Protein AF-O73975-F1 (afdb_monomer_lite)

Secondary structure (DSSP, 8-state):
-EEEEETTEEEEEEE-TT-S-EEEEEEEGGGSS-----S-EEEE--HHHHHHHHTT--TTPEEEEEEEETTEEEEEEESSSEEEEEEEPBPPPPPP-

Radius of gyration: 13.81 Å; chains: 1; bounding box: 35×34×30 Å

InterPro domains:
  IPR022648 Proliferating cell nuclear antigen, PCNA, N-terminal [PF00705] (4-78)
  IPR046938 DNA clamp superfamily [SSF55979] (2-93)

Sequence (97 aa):
MILEVAEQGASLQIKEAKRVAFVKIYIPRGLFLKYNIEGKELVEIPWYDLERVLKRSKGSDILILKKENKSVLEVTFEGAAIRTFKLPLLSPQKAPE

pLDDT: mean 88.1, std 13.55, range [38.22, 97.88]

Structure (mmCIF, N/CA/C/O backbone):
data_AF-O73975-F1
#
_entry.id   AF-O73975-F1
#
loop_
_atom_site.group_PDB
_atom_site.id
_atom_site.type_symbol
_atom_site.label_atom_id
_atom_site.label_alt_id
_atom_site.label_comp_id
_atom_site.label_asym_id
_atom_site.label_entity_id
_atom_site.label_seq_id
_atom_site.pdbx_PDB_ins_code
_atom_site.Cartn_x
_atom_site.Cartn_y
_atom_site.Cartn_z
_atom_site.occupancy
_atom_site.B_iso_or_equiv
_atom_site.auth_seq_id
_atom_site.auth_comp_id
_atom_site.auth_asym_id
_atom_site.auth_atom_id
_atom_site.pdbx_PDB_model_num
ATOM 1 N N . MET A 1 1 ? -0.448 7.861 7.301 1.00 87.25 1 MET A N 1
ATOM 2 C CA . MET A 1 1 ? -1.372 7.692 6.159 1.00 87.25 1 MET A CA 1
ATOM 3 C C . MET A 1 1 ? -2.220 6.470 6.436 1.00 87.25 1 MET A C 1
ATOM 5 O O . MET A 1 1 ? -1.688 5.508 6.971 1.00 87.25 1 MET A O 1
ATOM 9 N N . ILE A 1 2 ? -3.508 6.512 6.113 1.00 91.38 2 ILE A N 1
ATOM 10 C CA . ILE A 1 2 ? -4.418 5.379 6.297 1.00 91.38 2 ILE A CA 1
ATOM 11 C C . ILE A 1 2 ? -4.680 4.771 4.920 1.00 91.38 2 ILE A C 1
ATOM 13 O O . ILE A 1 2 ? -5.090 5.479 4.002 1.00 91.38 2 ILE A O 1
ATOM 17 N N . LEU A 1 3 ? -4.420 3.478 4.777 1.00 92.38 3 LEU A N 1
ATOM 18 C CA . LEU A 1 3 ? -4.759 2.679 3.610 1.00 92.38 3 LEU A CA 1
ATOM 19 C C . LEU A 1 3 ? -5.906 1.742 3.996 1.00 92.38 3 LEU A C 1
ATOM 21 O O . LEU A 1 3 ? -5.730 0.835 4.801 1.00 92.38 3 LEU A O 1
ATOM 25 N N . GLU A 1 4 ? -7.083 1.977 3.437 1.00 94.19 4 GLU A N 1
ATOM 26 C CA . GLU A 1 4 ? -8.236 1.087 3.555 1.00 94.19 4 GLU A CA 1
ATOM 27 C C . GLU A 1 4 ? -8.231 0.121 2.372 1.00 94.19 4 GLU A C 1
ATOM 29 O O . GLU A 1 4 ? -8.184 0.563 1.225 1.00 94.19 4 GLU A O 1
ATOM 34 N N . VAL A 1 5 ? -8.278 -1.181 2.633 1.00 94.62 5 VAL A N 1
ATOM 35 C CA . VAL A 1 5 ? -8.356 -2.227 1.606 1.00 94.62 5 VAL A CA 1
ATOM 36 C C . VAL A 1 5 ? -9.632 -3.035 1.787 1.00 94.62 5 VAL A C 1
ATOM 38 O O . VAL A 1 5 ? -10.040 -3.334 2.908 1.00 94.62 5 VAL A O 1
ATOM 41 N N . ALA A 1 6 ? -10.284 -3.352 0.676 1.00 95.31 6 ALA A N 1
ATOM 42 C CA . ALA A 1 6 ? -11.501 -4.148 0.627 1.00 95.31 6 ALA A CA 1
ATOM 43 C C . ALA A 1 6 ? -11.592 -4.844 -0.735 1.00 95.31 6 ALA A C 1
ATOM 45 O O . ALA A 1 6 ? -10.877 -4.486 -1.668 1.00 95.31 6 ALA A O 1
ATOM 46 N N . GLU A 1 7 ? -12.497 -5.807 -0.891 1.00 95.00 7 GLU A N 1
ATOM 47 C CA . GLU A 1 7 ? -12.597 -6.627 -2.108 1.00 95.00 7 GLU A CA 1
ATOM 48 C C . GLU A 1 7 ? -12.741 -5.816 -3.406 1.00 95.00 7 GLU A C 1
ATOM 50 O O . GLU A 1 7 ? -12.238 -6.218 -4.455 1.00 95.00 7 GLU A O 1
ATOM 55 N N . GLN A 1 8 ? -13.405 -4.660 -3.351 1.00 94.44 8 GLN A N 1
ATOM 56 C CA . GLN A 1 8 ? -13.630 -3.778 -4.495 1.00 94.44 8 GLN A CA 1
ATOM 57 C C . GLN A 1 8 ? -12.419 -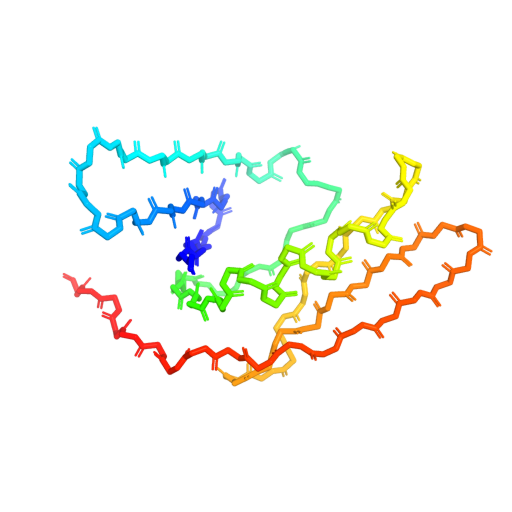2.907 -4.863 1.00 94.44 8 GLN A C 1
ATOM 59 O O . GLN A 1 8 ? -12.378 -2.356 -5.965 1.00 94.44 8 GLN A O 1
ATOM 64 N N . GLY A 1 9 ? -11.441 -2.736 -3.970 1.00 95.94 9 GLY A N 1
ATOM 65 C CA . GLY A 1 9 ? -10.279 -1.879 -4.196 1.00 95.94 9 GLY A CA 1
ATOM 66 C C . GLY A 1 9 ? -9.746 -1.219 -2.926 1.00 95.94 9 GLY A C 1
ATOM 67 O O . GLY A 1 9 ? -10.156 -1.531 -1.810 1.00 95.94 9 GLY A O 1
ATOM 68 N N . ALA A 1 10 ? -8.828 -0.272 -3.106 1.00 95.75 10 ALA A N 1
ATOM 69 C CA . ALA A 1 10 ? -8.133 0.399 -2.013 1.00 95.75 10 ALA A CA 1
ATOM 70 C C . ALA A 1 10 ? -8.450 1.899 -1.960 1.00 95.75 10 ALA A C 1
ATOM 72 O O . ALA A 1 10 ? -8.568 2.553 -2.994 1.00 95.75 10 ALA A O 1
ATOM 73 N N . SER A 1 11 ? -8.546 2.463 -0.756 1.00 94.56 11 SER A N 1
ATOM 74 C CA . SER A 1 11 ? -8.628 3.907 -0.529 1.00 94.56 11 SER A CA 1
ATOM 75 C C . SER A 1 11 ? -7.437 4.402 0.282 1.00 94.56 11 SER A C 1
ATOM 77 O O . SER A 1 11 ? -7.198 3.943 1.396 1.00 94.56 11 SER A O 1
ATOM 79 N N . LEU A 1 12 ? -6.730 5.396 -0.243 1.00 91.81 12 LEU A N 1
ATOM 80 C CA . LEU A 1 12 ? -5.656 6.100 0.444 1.00 91.81 12 LEU A CA 1
ATOM 81 C C . LEU A 1 12 ? -6.204 7.374 1.081 1.00 91.81 12 LEU A C 1
ATOM 83 O O . LEU A 1 12 ? -6.837 8.177 0.398 1.00 91.81 12 LEU A O 1
ATOM 87 N N . GLN A 1 13 ? -5.938 7.579 2.367 1.00 90.06 13 GLN A N 1
ATOM 88 C CA . GLN A 1 13 ? -6.327 8.780 3.097 1.00 90.06 13 GLN A CA 1
ATOM 89 C C . GLN A 1 13 ? -5.105 9.399 3.777 1.00 90.06 13 GLN A C 1
ATOM 91 O O . GLN A 1 13 ? -4.409 8.762 4.579 1.00 90.06 13 GLN A O 1
ATOM 96 N N . ILE A 1 14 ? -4.856 10.673 3.487 1.00 84.38 14 ILE A N 1
ATOM 97 C CA . ILE A 1 14 ? -3.802 11.456 4.132 1.00 84.38 14 ILE A CA 1
ATOM 98 C C . ILE A 1 14 ? -4.484 12.511 5.001 1.00 84.38 14 ILE A C 1
ATOM 100 O O . ILE A 1 14 ? -5.144 13.418 4.499 1.00 84.38 14 ILE A O 1
ATOM 104 N N . LYS A 1 15 ? -4.347 12.365 6.324 1.00 71.12 15 LYS A N 1
ATOM 105 C CA . LYS A 1 15 ? -4.803 13.359 7.300 1.00 71.12 15 LYS A CA 1
ATOM 106 C C . LYS A 1 15 ? -3.682 14.375 7.509 1.00 71.12 15 LYS A C 1
ATOM 108 O O . LYS A 1 15 ? -2.651 14.039 8.086 1.00 71.12 15 LYS A O 1
ATOM 113 N N . GLU A 1 16 ? -3.872 15.601 7.039 1.00 66.25 16 GLU A N 1
ATOM 114 C CA . GLU A 1 16 ? -2.968 16.708 7.343 1.00 66.25 16 GLU A CA 1
ATOM 115 C C . GLU A 1 16 ? -3.265 17.257 8.749 1.00 66.25 16 GLU A C 1
ATOM 117 O O . GLU A 1 16 ? -4.417 17.538 9.087 1.00 66.25 16 GLU A O 1
ATOM 122 N N . ALA A 1 17 ? -2.229 17.442 9.576 1.00 61.75 17 ALA A N 1
ATOM 123 C CA . ALA A 1 17 ? -2.374 17.887 10.967 1.00 61.75 17 ALA A CA 1
ATOM 124 C C . ALA A 1 17 ? -3.088 19.246 11.107 1.00 61.75 17 ALA A C 1
ATOM 126 O O . ALA A 1 17 ? -3.789 19.478 12.089 1.00 61.75 17 ALA A O 1
ATOM 127 N N . LYS A 1 18 ? -2.943 20.130 10.110 1.00 65.88 18 LYS A N 1
ATOM 128 C CA . LYS A 1 18 ? -3.538 21.475 10.105 1.00 65.88 18 LYS A CA 1
ATOM 129 C C . LYS A 1 18 ? -4.972 21.525 9.557 1.00 65.88 18 LYS A C 1
ATOM 131 O O . LYS A 1 18 ? -5.569 22.594 9.579 1.00 65.88 18 LYS A O 1
ATOM 136 N N . ARG A 1 19 ? -5.535 20.392 9.104 1.00 60.88 19 ARG A N 1
ATOM 137 C CA . ARG A 1 19 ? -6.911 20.261 8.573 1.00 60.88 19 ARG A CA 1
ATOM 138 C C . ARG A 1 19 ? -7.266 21.214 7.416 1.00 60.88 19 ARG A C 1
ATOM 140 O O . ARG A 1 19 ? -8.443 21.489 7.211 1.00 60.88 19 ARG A O 1
ATOM 147 N N . VAL A 1 20 ? -6.283 21.705 6.658 1.00 68.25 20 VAL A N 1
ATOM 148 C CA . VAL A 1 20 ? -6.538 22.622 5.530 1.00 68.25 20 VAL A CA 1
ATOM 149 C C . VAL A 1 20 ? -7.012 21.849 4.297 1.00 68.25 20 VAL A C 1
ATOM 151 O O . VAL A 1 20 ? -7.889 22.325 3.582 1.00 68.25 20 VAL A O 1
ATOM 154 N N . ALA A 1 21 ? -6.510 20.628 4.086 1.00 68.88 21 ALA A N 1
ATOM 155 C CA . ALA A 1 21 ? -6.983 19.743 3.028 1.00 68.88 21 ALA A CA 1
ATOM 156 C C . ALA A 1 21 ? -7.108 18.282 3.491 1.00 68.88 21 ALA A C 1
ATOM 158 O O . ALA A 1 21 ? -6.329 17.783 4.306 1.00 68.88 21 ALA A O 1
ATOM 159 N N . PHE A 1 22 ? -8.096 17.578 2.932 1.00 77.31 22 PHE A N 1
ATOM 160 C CA . PHE A 1 22 ? -8.258 16.132 3.062 1.00 77.31 22 PHE A CA 1
ATOM 161 C C . PHE A 1 22 ? -8.135 15.496 1.682 1.00 77.31 22 PHE A C 1
ATOM 163 O O . PHE A 1 22 ? -8.923 15.788 0.784 1.00 77.31 22 PHE A O 1
ATOM 170 N N . VAL A 1 23 ? -7.147 14.617 1.518 1.00 85.12 23 VAL A N 1
ATOM 171 C CA . VAL A 1 23 ? -6.947 13.875 0.272 1.00 85.12 23 VAL A CA 1
ATOM 172 C C . VAL A 1 23 ? -7.424 12.446 0.480 1.00 85.12 23 VAL A C 1
ATOM 174 O O . VAL A 1 23 ? -6.883 11.722 1.322 1.00 85.12 23 VAL A O 1
ATOM 177 N N . LYS A 1 24 ? -8.422 12.046 -0.314 1.00 89.38 24 LYS A N 1
ATOM 178 C CA . LYS A 1 24 ? -8.868 10.659 -0.447 1.00 89.38 24 LYS A CA 1
ATOM 179 C C . LYS A 1 24 ? -8.753 10.227 -1.900 1.00 89.38 24 LYS A C 1
ATOM 181 O O . LYS A 1 24 ? -9.396 10.806 -2.768 1.00 89.38 24 LYS A O 1
ATOM 186 N N . ILE A 1 25 ? -7.950 9.200 -2.145 1.00 92.06 25 ILE A N 1
ATOM 187 C CA . ILE A 1 25 ? -7.771 8.599 -3.469 1.00 92.06 25 ILE A CA 1
ATOM 188 C C . ILE A 1 25 ? -8.357 7.198 -3.411 1.00 92.06 25 ILE A C 1
ATOM 190 O O . ILE A 1 25 ? -7.998 6.429 -2.523 1.00 92.06 25 ILE A O 1
ATOM 194 N N . TYR A 1 26 ? -9.243 6.866 -4.344 1.00 95.38 26 TYR A N 1
ATOM 195 C CA . TYR A 1 26 ? -9.773 5.516 -4.496 1.00 95.38 26 TYR A CA 1
ATOM 196 C C . TYR A 1 26 ? -9.184 4.861 -5.742 1.00 95.38 26 TYR A C 1
ATOM 198 O O . TYR A 1 26 ? -9.154 5.465 -6.812 1.00 95.38 26 TYR A O 1
ATOM 206 N N . ILE A 1 27 ? -8.725 3.623 -5.589 1.00 95.81 27 ILE A N 1
ATOM 207 C CA . ILE A 1 27 ? -8.148 2.804 -6.649 1.00 95.81 27 ILE A CA 1
ATOM 208 C C . ILE A 1 27 ? -8.996 1.528 -6.747 1.00 95.81 27 ILE A C 1
ATOM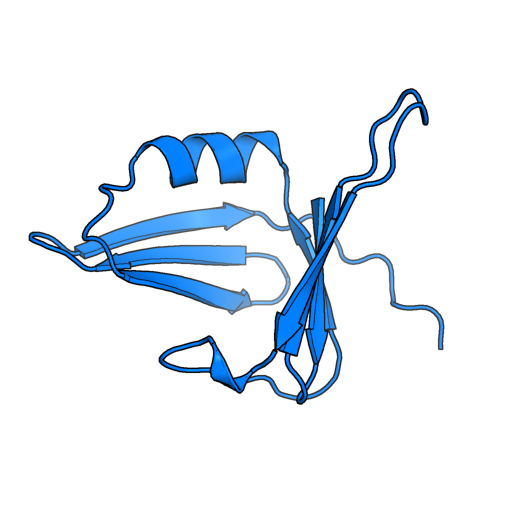 210 O O . ILE A 1 27 ? -8.925 0.679 -5.851 1.00 95.81 27 ILE A O 1
ATOM 214 N N . PRO A 1 28 ? -9.814 1.372 -7.803 1.00 97.06 28 PRO A N 1
ATOM 215 C CA . PRO A 1 28 ? -10.579 0.151 -8.035 1.00 97.06 28 PRO A CA 1
ATOM 216 C C . PRO A 1 28 ? -9.666 -1.068 -8.202 1.00 97.06 28 PRO A C 1
ATOM 218 O O . PRO A 1 28 ? -8.594 -0.960 -8.800 1.00 97.06 28 PRO A O 1
ATOM 221 N N . ARG A 1 29 ? -10.120 -2.254 -7.769 1.00 96.62 29 ARG A N 1
ATOM 222 C CA . ARG A 1 29 ? -9.355 -3.515 -7.892 1.00 96.62 29 ARG A CA 1
ATOM 223 C C . ARG A 1 29 ? -8.844 -3.792 -9.311 1.00 96.62 29 ARG A C 1
ATOM 225 O O . ARG A 1 29 ? -7.785 -4.382 -9.471 1.00 96.62 29 ARG A O 1
ATOM 232 N N . GLY A 1 30 ? -9.586 -3.355 -10.331 1.00 96.69 30 GLY A N 1
ATOM 233 C CA . GLY A 1 30 ? -9.259 -3.579 -11.741 1.00 96.69 30 GLY A CA 1
ATOM 234 C C . GLY A 1 30 ? -8.046 -2.796 -12.251 1.00 96.69 30 GLY A C 1
ATOM 235 O O . GLY A 1 30 ? -7.560 -3.104 -13.331 1.00 96.69 30 GLY A O 1
ATOM 236 N N . LEU A 1 31 ? -7.550 -1.807 -11.497 1.00 96.75 31 LEU A N 1
ATOM 237 C CA . LEU A 1 31 ? -6.334 -1.065 -11.851 1.00 96.75 31 LEU A CA 1
ATOM 238 C C . LEU A 1 31 ? -5.050 -1.722 -11.327 1.00 96.75 31 LEU A C 1
ATOM 240 O O . LEU A 1 31 ? -3.955 -1.295 -11.685 1.00 96.75 31 LEU A O 1
ATOM 244 N N . PHE A 1 32 ? -5.163 -2.746 -10.481 1.00 96.56 32 PHE A N 1
ATOM 245 C CA . PHE A 1 32 ? -4.013 -3.491 -9.983 1.00 96.56 32 PHE A CA 1
ATOM 246 C C . PHE A 1 32 ? -3.726 -4.686 -10.893 1.00 96.56 32 PHE A C 1
ATOM 248 O O . PHE A 1 32 ? -4.641 -5.406 -11.285 1.00 96.56 32 PHE A O 1
ATOM 255 N N . LEU A 1 33 ? -2.444 -4.963 -11.151 1.00 96.00 33 LEU A N 1
ATOM 256 C CA . LEU A 1 33 ? -2.024 -6.190 -11.844 1.00 96.00 33 LEU A CA 1
ATOM 257 C C . LEU A 1 33 ? -2.403 -7.450 -11.049 1.00 96.00 33 LEU A C 1
ATOM 259 O O . LEU A 1 33 ? -2.769 -8.475 -11.619 1.00 96.00 33 LEU A O 1
ATOM 263 N N . LYS A 1 34 ? -2.318 -7.366 -9.717 1.00 96.56 34 LYS A N 1
ATOM 264 C CA . LYS A 1 34 ? -2.724 -8.412 -8.779 1.00 96.56 34 LYS A CA 1
ATOM 265 C C . LYS A 1 34 ? -3.311 -7.768 -7.531 1.00 96.56 34 LYS A C 1
ATOM 267 O O . LYS A 1 34 ? -2.729 -6.834 -6.986 1.00 96.56 34 LYS A O 1
ATOM 272 N N . TYR A 1 35 ? -4.438 -8.295 -7.066 1.00 96.62 35 TYR A N 1
ATOM 273 C CA . TYR A 1 35 ? -5.123 -7.815 -5.872 1.00 96.62 35 TYR A CA 1
ATOM 274 C C . TYR A 1 35 ? -5.670 -9.011 -5.093 1.00 96.62 35 TYR A C 1
ATOM 276 O O . TYR A 1 35 ? -6.528 -9.728 -5.601 1.00 96.62 35 TYR A O 1
ATOM 284 N N . ASN A 1 36 ? -5.137 -9.258 -3.895 1.00 95.06 36 ASN A N 1
ATOM 285 C CA . ASN A 1 36 ? -5.564 -10.355 -3.027 1.00 95.06 36 ASN A CA 1
ATOM 286 C C . ASN A 1 36 ? -5.768 -9.826 -1.609 1.00 95.06 36 ASN A C 1
ATOM 288 O O . ASN A 1 36 ? -4.789 -9.493 -0.945 1.00 95.06 36 ASN A O 1
ATOM 292 N N . ILE A 1 37 ? -7.024 -9.721 -1.186 1.00 94.19 37 ILE A N 1
ATOM 293 C CA . ILE A 1 37 ? -7.431 -9.145 0.094 1.00 94.19 37 ILE A CA 1
ATOM 294 C C . ILE A 1 37 ? -8.497 -10.050 0.704 1.00 94.19 37 ILE A C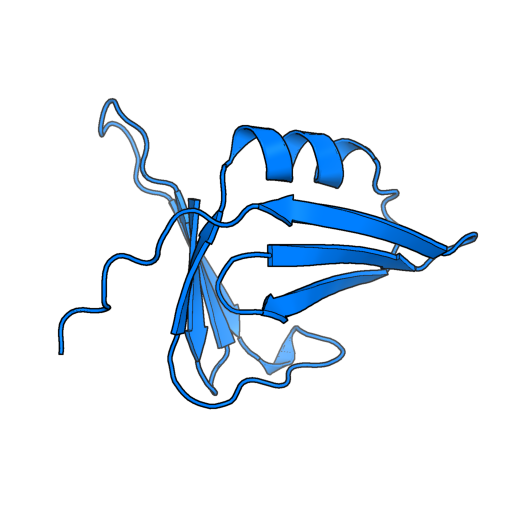 1
ATOM 296 O O . ILE A 1 37 ? -9.466 -10.399 0.034 1.00 94.19 37 ILE A O 1
ATOM 300 N N . GLU A 1 38 ? -8.309 -10.410 1.971 1.00 87.94 38 GLU A N 1
ATOM 301 C CA . GLU A 1 38 ? -9.236 -11.229 2.751 1.00 87.94 38 GLU A CA 1
ATOM 302 C C . GLU A 1 38 ? -9.993 -10.320 3.723 1.00 87.94 38 GLU A C 1
ATOM 304 O O . GLU A 1 38 ? -9.496 -9.965 4.792 1.00 87.94 38 GLU A O 1
ATOM 309 N N . GLY A 1 39 ? -11.195 -9.902 3.326 1.00 88.69 39 GLY A N 1
ATOM 310 C CA . GLY A 1 39 ? -12.022 -8.997 4.120 1.00 88.69 39 GLY A CA 1
ATOM 311 C C . GLY A 1 39 ? -11.534 -7.545 4.136 1.00 88.69 39 GLY A C 1
ATOM 312 O O . GLY A 1 39 ? -10.555 -7.160 3.501 1.00 88.69 39 GLY A O 1
ATOM 313 N N . LYS A 1 40 ? -12.278 -6.694 4.843 1.00 91.56 40 LYS A N 1
ATOM 314 C CA . LYS A 1 40 ? -11.972 -5.266 4.939 1.00 91.56 40 LYS A CA 1
ATOM 315 C C . LYS A 1 40 ? -10.922 -5.014 6.017 1.00 91.56 40 LYS A C 1
ATOM 317 O O . LYS A 1 40 ? -11.091 -5.442 7.155 1.00 91.56 40 LYS A O 1
ATOM 322 N N . GLU A 1 41 ? -9.892 -4.239 5.689 1.00 91.38 41 GLU A N 1
ATOM 323 C CA . GLU A 1 41 ? -8.847 -3.867 6.641 1.00 91.38 41 GLU A CA 1
ATOM 324 C C . GLU A 1 41 ? -8.441 -2.389 6.521 1.00 91.38 41 GLU A C 1
ATOM 326 O O . GLU A 1 41 ? -8.396 -1.814 5.433 1.00 91.38 41 GLU A O 1
ATOM 331 N N . LEU A 1 42 ? -8.125 -1.774 7.666 1.00 91.31 42 LEU A N 1
ATOM 332 C CA . LEU A 1 42 ? -7.461 -0.475 7.752 1.00 91.31 42 LEU A CA 1
ATOM 333 C C . LEU A 1 42 ? -6.002 -0.671 8.156 1.00 91.31 42 LEU A C 1
ATOM 335 O O . LEU A 1 42 ? -5.698 -1.280 9.181 1.00 91.31 42 LEU A O 1
ATOM 339 N N . VAL A 1 43 ? -5.101 -0.116 7.354 1.00 91.44 43 VAL A N 1
ATOM 340 C CA . VAL A 1 43 ? -3.658 -0.190 7.553 1.00 91.44 43 VAL A CA 1
ATOM 341 C C . VAL A 1 43 ? -3.111 1.218 7.733 1.00 91.44 43 VAL A C 1
ATOM 343 O O . VAL A 1 43 ? -3.155 2.046 6.823 1.00 91.44 43 VAL A O 1
ATOM 346 N N . GLU A 1 44 ? -2.574 1.501 8.914 1.00 91.69 44 GLU A N 1
ATOM 347 C CA . GLU A 1 44 ? -1.923 2.775 9.196 1.00 91.69 44 GLU A CA 1
ATOM 348 C C . GLU A 1 44 ? -0.420 2.686 8.934 1.00 91.69 44 GLU A C 1
ATOM 350 O O . GLU A 1 44 ? 0.304 1.913 9.558 1.00 91.69 44 GLU A O 1
ATOM 355 N N . ILE A 1 45 ? 0.058 3.500 7.995 1.00 91.50 45 ILE A N 1
ATOM 356 C CA . ILE A 1 45 ? 1.448 3.500 7.538 1.00 91.50 45 ILE A CA 1
ATOM 357 C C . ILE A 1 45 ? 2.090 4.845 7.907 1.00 91.50 45 ILE A C 1
ATOM 359 O O . ILE A 1 45 ? 1.504 5.899 7.598 1.00 91.50 45 ILE A O 1
ATOM 363 N N . PRO A 1 46 ? 3.290 4.862 8.520 1.00 90.44 46 PRO A N 1
ATOM 364 C CA . PRO A 1 46 ? 4.049 6.092 8.716 1.00 90.44 46 PRO A CA 1
ATOM 365 C C . PRO A 1 46 ? 4.340 6.753 7.362 1.00 90.44 46 PRO A C 1
ATOM 367 O O . PRO A 1 46 ? 5.010 6.179 6.504 1.00 90.44 46 PRO A O 1
ATOM 370 N N . TRP A 1 47 ? 3.810 7.962 7.144 1.00 87.56 47 TRP A N 1
ATOM 371 C CA . TRP A 1 47 ? 3.907 8.629 5.838 1.00 87.56 47 TRP A CA 1
ATOM 372 C C . TRP A 1 47 ? 5.361 8.893 5.435 1.00 87.56 47 TRP A C 1
ATOM 374 O O . TRP A 1 47 ? 5.737 8.587 4.310 1.00 87.56 47 TRP A O 1
ATOM 384 N N . TYR A 1 48 ? 6.180 9.390 6.364 1.00 89.56 48 TYR A N 1
ATOM 385 C CA . TYR A 1 48 ? 7.586 9.696 6.100 1.00 89.56 48 TYR A CA 1
ATOM 386 C C . TYR A 1 48 ? 8.405 8.460 5.702 1.00 89.56 48 TYR A C 1
ATOM 388 O O . TYR A 1 48 ? 9.237 8.545 4.798 1.00 89.56 48 TYR A O 1
ATOM 396 N N . ASP A 1 49 ? 8.151 7.306 6.323 1.00 92.31 49 ASP A N 1
ATOM 397 C CA . ASP A 1 49 ? 8.875 6.075 5.993 1.00 92.31 49 ASP A CA 1
ATOM 398 C C . ASP A 1 49 ? 8.460 5.540 4.624 1.00 92.31 49 ASP A C 1
ATOM 400 O O . ASP A 1 49 ? 9.315 5.184 3.808 1.00 92.31 49 ASP A O 1
ATOM 404 N N . LEU A 1 50 ? 7.153 5.551 4.337 1.00 91.69 50 LEU A N 1
ATOM 405 C CA . LEU A 1 50 ? 6.645 5.165 3.027 1.00 91.69 50 LEU A CA 1
ATOM 406 C C . LEU A 1 50 ? 7.179 6.091 1.931 1.00 91.69 50 LEU A C 1
ATOM 408 O O . LEU A 1 50 ? 7.705 5.606 0.935 1.00 91.69 50 LEU A O 1
ATOM 412 N N . GLU A 1 51 ? 7.111 7.409 2.123 1.00 92.56 51 GLU A N 1
ATOM 413 C CA . GLU A 1 51 ? 7.635 8.398 1.178 1.00 92.56 51 GLU A CA 1
ATOM 414 C C . GLU A 1 51 ? 9.128 8.159 0.898 1.00 92.56 51 GLU A C 1
ATOM 416 O O . GLU A 1 51 ? 9.563 8.142 -0.256 1.00 92.56 51 GLU A O 1
ATOM 421 N N . ARG A 1 52 ? 9.922 7.914 1.947 1.00 94.19 52 ARG A N 1
ATOM 422 C CA . ARG A 1 52 ? 11.356 7.631 1.828 1.00 94.19 52 ARG A CA 1
ATOM 423 C C . ARG A 1 52 ? 11.639 6.363 1.022 1.00 94.19 52 ARG A C 1
ATOM 425 O O . ARG A 1 52 ? 12.627 6.334 0.284 1.00 94.19 52 ARG A O 1
ATOM 432 N N . VAL A 1 53 ? 10.813 5.326 1.160 1.00 95.25 53 VAL A N 1
ATOM 433 C CA . VAL A 1 53 ? 10.928 4.093 0.367 1.00 95.25 53 VAL A CA 1
ATOM 434 C C . VAL A 1 53 ? 10.484 4.329 -1.079 1.00 95.25 53 VAL A C 1
ATOM 436 O O . VAL A 1 53 ? 11.223 3.977 -1.997 1.00 95.25 53 VAL A O 1
ATOM 439 N N . LEU A 1 54 ? 9.343 4.988 -1.301 1.00 93.25 54 LEU A N 1
ATOM 440 C CA . LEU A 1 54 ? 8.803 5.281 -2.636 1.00 93.25 54 LEU A CA 1
ATOM 441 C C . LEU A 1 54 ? 9.745 6.141 -3.490 1.00 93.25 54 LEU A C 1
ATOM 443 O O . LEU A 1 54 ? 9.865 5.898 -4.690 1.00 93.25 54 LEU A O 1
ATOM 447 N N . LYS A 1 55 ? 10.498 7.067 -2.879 1.00 94.56 55 LYS A N 1
ATOM 448 C CA . LYS A 1 55 ? 11.547 7.863 -3.551 1.00 94.56 55 LYS A CA 1
ATOM 449 C C . LYS A 1 55 ? 12.673 7.029 -4.183 1.00 94.56 55 LYS A C 1
ATOM 451 O O . LYS A 1 55 ? 13.454 7.566 -4.959 1.00 94.56 55 LYS A O 1
ATOM 456 N N . ARG A 1 56 ? 12.791 5.739 -3.851 1.00 92.56 56 ARG A N 1
ATOM 457 C CA . ARG A 1 56 ? 13.801 4.821 -4.414 1.00 92.56 56 ARG A CA 1
ATOM 458 C C . ARG A 1 56 ? 13.299 4.045 -5.638 1.00 92.56 56 ARG A C 1
ATOM 460 O O . ARG A 1 56 ? 14.075 3.285 -6.228 1.00 92.56 56 ARG A O 1
ATOM 467 N N . SER A 1 57 ? 12.025 4.203 -5.995 1.00 93.81 57 SER A N 1
ATOM 468 C CA . SER A 1 57 ? 11.435 3.588 -7.184 1.00 93.81 57 SER A CA 1
ATOM 469 C C . SER A 1 57 ? 11.903 4.267 -8.472 1.00 93.81 57 SER A C 1
ATOM 471 O O . SER A 1 57 ? 12.290 5.436 -8.489 1.00 93.81 57 SER A O 1
ATOM 473 N N . LYS A 1 58 ? 11.876 3.513 -9.565 1.00 92.75 58 LYS A N 1
ATOM 474 C CA . LYS A 1 58 ? 11.979 4.000 -10.940 1.00 92.75 58 LYS A CA 1
ATOM 475 C C . LYS A 1 58 ? 10.595 3.906 -11.577 1.00 92.75 58 LYS A C 1
ATOM 477 O O . LYS A 1 58 ? 9.820 3.023 -11.231 1.00 92.75 58 LYS A O 1
ATOM 482 N N . GLY A 1 59 ? 10.300 4.764 -12.555 1.00 91.50 59 GLY A N 1
ATOM 483 C CA . GLY A 1 59 ? 8.984 4.783 -13.214 1.00 91.50 59 GLY A CA 1
ATOM 484 C C . GLY A 1 59 ? 8.592 3.475 -13.920 1.00 91.50 59 GLY A C 1
ATOM 485 O O . GLY A 1 59 ? 7.419 3.263 -14.192 1.00 91.50 59 GLY A O 1
ATOM 486 N N . SER A 1 60 ? 9.561 2.601 -14.201 1.00 93.19 60 SER A N 1
ATOM 487 C CA . SER A 1 60 ? 9.353 1.284 -14.811 1.00 93.19 60 SER A CA 1
ATOM 488 C C . SER A 1 60 ? 9.169 0.144 -13.802 1.00 93.19 60 SER A C 1
ATOM 490 O O . SER A 1 60 ? 9.003 -0.995 -14.225 1.00 93.19 60 SER A O 1
ATOM 492 N N . ASP A 1 61 ? 9.299 0.402 -12.498 1.00 96.00 61 ASP A N 1
ATOM 493 C CA . ASP A 1 61 ? 9.204 -0.648 -11.482 1.00 96.00 61 ASP A CA 1
ATOM 494 C C . ASP A 1 61 ? 7.739 -1.048 -11.246 1.00 96.00 61 ASP A C 1
ATOM 496 O O . ASP A 1 61 ? 6.855 -0.196 -11.134 1.00 96.00 61 ASP A O 1
ATOM 500 N N . ILE A 1 62 ? 7.493 -2.346 -11.073 1.00 96.56 62 ILE A N 1
ATOM 501 C CA . ILE A 1 62 ? 6.244 -2.847 -10.498 1.00 96.56 62 ILE A CA 1
ATOM 502 C C . ILE A 1 62 ? 6.340 -2.692 -8.978 1.00 96.56 62 ILE A C 1
ATOM 504 O O . ILE A 1 62 ? 7.241 -3.238 -8.337 1.00 96.56 62 ILE A O 1
ATOM 508 N N . LEU A 1 63 ? 5.404 -1.941 -8.395 1.00 96.81 63 LEU A N 1
ATOM 509 C CA . LEU A 1 63 ? 5.272 -1.782 -6.949 1.00 96.81 63 LEU A CA 1
ATOM 510 C C . LEU A 1 63 ? 4.352 -2.864 -6.380 1.00 96.81 63 LEU A C 1
ATOM 512 O O . LEU A 1 63 ? 3.185 -2.963 -6.758 1.00 96.81 63 LEU A O 1
ATOM 516 N N . ILE A 1 64 ? 4.859 -3.614 -5.408 1.00 96.94 64 ILE A N 1
ATOM 517 C CA . ILE A 1 64 ? 4.108 -4.622 -4.666 1.00 96.94 64 ILE A CA 1
ATOM 518 C C . ILE A 1 64 ? 4.051 -4.206 -3.199 1.00 96.94 64 ILE A C 1
ATOM 520 O O . ILE A 1 64 ? 5.080 -3.971 -2.564 1.00 96.94 64 ILE A O 1
ATOM 524 N N . LEU A 1 65 ? 2.835 -4.134 -2.659 1.00 95.25 65 LEU A N 1
ATOM 525 C CA . LEU A 1 65 ? 2.570 -3.916 -1.240 1.00 95.25 65 LEU A CA 1
ATOM 526 C C . LEU A 1 65 ? 2.006 -5.207 -0.657 1.00 95.25 65 LEU A C 1
ATOM 528 O O . LEU A 1 65 ? 0.949 -5.670 -1.087 1.00 95.25 65 LEU A O 1
ATOM 532 N N . LYS A 1 66 ? 2.704 -5.794 0.315 1.00 95.50 66 LYS A N 1
ATOM 533 C CA . LYS A 1 66 ? 2.289 -7.043 0.952 1.00 95.50 66 LYS A CA 1
ATOM 534 C C . LYS A 1 66 ? 2.370 -6.909 2.460 1.00 95.50 66 LYS A C 1
ATOM 536 O O . LYS A 1 66 ? 3.409 -6.575 3.016 1.00 95.50 66 LYS A O 1
ATOM 541 N N . LYS A 1 67 ? 1.273 -7.208 3.143 1.00 92.44 67 LYS A N 1
ATOM 542 C CA . LYS A 1 67 ? 1.279 -7.299 4.597 1.00 92.44 67 LYS A CA 1
ATOM 543 C C . LYS A 1 67 ? 1.903 -8.636 5.002 1.00 92.44 67 LYS A C 1
ATOM 545 O O . LYS A 1 67 ? 1.360 -9.685 4.672 1.00 92.44 67 LYS A O 1
ATOM 550 N N . GLU A 1 68 ? 3.064 -8.604 5.655 1.00 88.81 68 GLU A N 1
ATOM 551 C CA . GLU A 1 68 ? 3.739 -9.825 6.131 1.00 88.81 68 GLU A CA 1
ATOM 552 C C . GLU A 1 68 ? 3.054 -10.3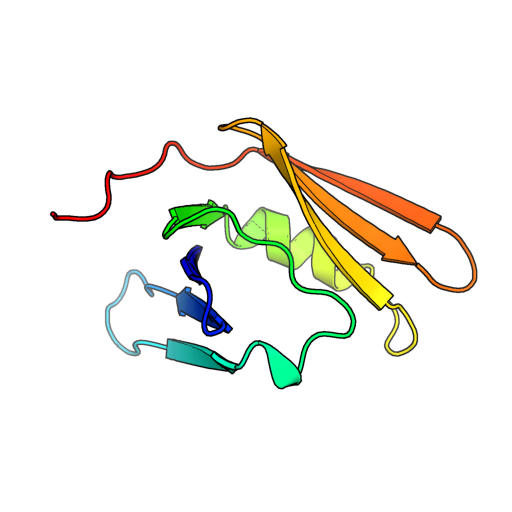49 7.400 1.00 88.81 68 GLU A C 1
ATOM 554 O O . GLU A 1 68 ? 2.846 -11.547 7.563 1.00 88.81 68 GLU A O 1
ATOM 559 N N . ASN A 1 69 ? 2.671 -9.436 8.295 1.00 87.00 69 ASN A N 1
ATOM 560 C CA . ASN A 1 69 ? 1.929 -9.715 9.522 1.00 87.00 69 ASN A CA 1
ATOM 561 C C . ASN A 1 69 ? 1.173 -8.450 9.976 1.00 87.00 69 ASN A C 1
ATOM 563 O O . ASN A 1 69 ? 1.137 -7.445 9.270 1.00 87.00 69 ASN A O 1
ATOM 567 N N . LYS A 1 70 ? 0.579 -8.459 11.176 1.00 85.69 70 LYS A N 1
ATOM 568 C CA . LYS A 1 70 ?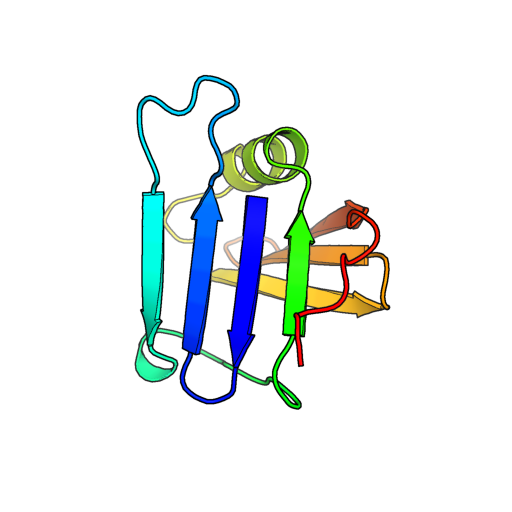 -0.194 -7.316 11.702 1.00 85.69 70 LYS A CA 1
ATOM 569 C C . LYS A 1 70 ? 0.601 -6.009 11.844 1.00 85.69 70 LYS A C 1
ATOM 571 O O . LYS A 1 70 ? -0.023 -4.953 11.837 1.00 85.69 70 LYS A O 1
ATOM 576 N N . SER A 1 71 ? 1.927 -6.079 11.928 1.00 89.38 71 SER A N 1
ATOM 577 C CA . SER A 1 71 ? 2.802 -4.961 12.295 1.00 89.38 71 SER A CA 1
ATOM 578 C C . SER A 1 71 ? 3.820 -4.588 11.219 1.00 89.38 71 SER A C 1
ATOM 580 O O . SER A 1 71 ? 4.568 -3.636 11.417 1.00 89.38 71 SER A O 1
ATOM 582 N N . VAL A 1 72 ? 3.894 -5.319 10.103 1.00 94.00 72 VAL A N 1
ATOM 583 C CA . VAL A 1 72 ? 4.911 -5.099 9.065 1.00 94.00 72 VAL A CA 1
ATOM 584 C C . VAL A 1 72 ? 4.281 -5.094 7.677 1.00 94.00 72 VAL A C 1
ATOM 586 O O . VAL A 1 72 ? 3.596 -6.040 7.278 1.00 94.00 72 VAL A O 1
ATOM 589 N N . LEU A 1 73 ? 4.570 -4.029 6.930 1.00 95.06 73 LEU A N 1
ATOM 590 C CA . LEU A 1 73 ? 4.300 -3.910 5.505 1.00 95.06 73 LEU A CA 1
ATOM 591 C C . LEU A 1 73 ? 5.595 -4.109 4.725 1.00 95.06 73 LEU A C 1
ATOM 593 O O . LEU A 1 73 ? 6.560 -3.364 4.883 1.00 95.06 73 LEU A O 1
ATOM 597 N N . GLU A 1 74 ? 5.594 -5.097 3.850 1.00 96.94 74 GLU A N 1
ATOM 598 C CA . GLU A 1 74 ? 6.631 -5.302 2.858 1.00 96.94 74 GLU A CA 1
ATOM 599 C C . GLU A 1 74 ? 6.325 -4.468 1.607 1.00 96.94 74 GLU A C 1
ATOM 601 O O . GLU A 1 74 ? 5.214 -4.497 1.069 1.00 96.94 74 GLU A O 1
ATOM 606 N N . VAL A 1 75 ? 7.324 -3.712 1.158 1.00 96.88 75 VAL A N 1
ATOM 607 C CA . VAL A 1 75 ? 7.288 -2.885 -0.046 1.00 96.88 75 VAL A CA 1
ATOM 608 C C . VAL A 1 75 ? 8.369 -3.386 -0.988 1.00 96.88 75 VAL A C 1
ATOM 610 O O . VAL A 1 75 ? 9.560 -3.230 -0.706 1.00 96.88 75 VAL A O 1
ATOM 613 N N . THR A 1 76 ? 7.956 -3.976 -2.104 1.00 97.88 76 THR A N 1
ATOM 614 C CA . THR A 1 76 ? 8.869 -4.541 -3.098 1.00 97.88 76 THR A CA 1
ATOM 615 C C . THR A 1 76 ? 8.765 -3.773 -4.409 1.00 97.88 76 THR A C 1
ATOM 617 O O . THR A 1 76 ? 7.669 -3.494 -4.892 1.00 97.88 76 THR A O 1
ATOM 620 N N . PHE A 1 77 ? 9.919 -3.437 -4.981 1.00 97.81 77 PHE A N 1
ATOM 621 C CA . PHE A 1 77 ? 10.045 -2.923 -6.341 1.00 97.81 77 PHE A CA 1
ATOM 622 C C . PHE A 1 77 ? 10.643 -4.011 -7.227 1.00 97.81 77 PHE A C 1
ATOM 624 O O . PHE A 1 77 ? 11.788 -4.423 -7.008 1.00 97.81 77 PHE A O 1
ATOM 631 N N . GLU A 1 78 ? 9.884 -4.447 -8.228 1.00 97.06 78 GLU A N 1
ATOM 632 C CA . GLU A 1 78 ? 10.328 -5.399 -9.245 1.00 97.06 78 GLU A CA 1
ATOM 633 C C . GLU A 1 78 ? 10.596 -4.664 -10.562 1.00 97.06 78 GLU A C 1
ATOM 635 O O . GLU A 1 78 ? 9.690 -4.138 -11.203 1.00 97.06 78 GLU A O 1
ATOM 640 N N . GLY A 1 79 ? 11.865 -4.611 -10.955 1.00 94.12 79 GLY A N 1
ATOM 641 C CA . GLY A 1 79 ? 12.322 -4.012 -12.208 1.00 94.12 79 GLY A CA 1
ATOM 642 C C . GLY A 1 79 ? 13.590 -4.719 -12.677 1.00 94.12 79 GLY A C 1
ATOM 643 O O . GLY A 1 79 ? 13.664 -5.942 -12.640 1.00 94.12 79 GLY A O 1
ATOM 644 N N . ALA A 1 80 ? 14.637 -3.968 -13.035 1.00 92.94 80 ALA A N 1
ATOM 645 C CA . ALA A 1 80 ? 15.940 -4.558 -13.386 1.00 92.94 80 ALA A CA 1
ATOM 646 C C . ALA A 1 80 ? 16.586 -5.363 -12.235 1.00 92.94 80 ALA A C 1
ATOM 648 O O . ALA A 1 80 ? 17.408 -6.242 -12.471 1.00 92.94 80 ALA A O 1
ATOM 649 N N . ALA A 1 81 ? 16.225 -5.046 -10.991 1.00 94.50 81 ALA A N 1
ATOM 650 C CA . ALA A 1 81 ? 16.577 -5.807 -9.800 1.00 94.50 81 ALA A CA 1
ATOM 651 C C . ALA A 1 81 ? 15.408 -5.771 -8.811 1.00 94.50 81 ALA A C 1
ATOM 653 O O . ALA A 1 81 ? 14.694 -4.763 -8.734 1.00 94.50 81 ALA A O 1
ATOM 654 N N . ILE A 1 82 ? 15.253 -6.841 -8.029 1.00 96.69 82 ILE A N 1
ATOM 655 C CA . ILE A 1 82 ? 14.235 -6.941 -6.978 1.00 96.69 82 ILE A CA 1
ATOM 656 C C . ILE A 1 82 ? 14.779 -6.293 -5.704 1.00 96.69 82 ILE A C 1
ATOM 658 O O . ILE A 1 82 ? 15.861 -6.639 -5.230 1.00 96.69 82 ILE A O 1
ATOM 662 N N . ARG A 1 83 ? 14.039 -5.326 -5.158 1.00 96.25 83 ARG A N 1
ATOM 663 C CA . ARG A 1 83 ? 14.401 -4.610 -3.927 1.00 96.25 83 ARG A CA 1
ATOM 664 C C . ARG A 1 83 ? 13.222 -4.620 -2.972 1.00 96.25 83 ARG A C 1
ATOM 666 O O . ARG A 1 83 ? 12.165 -4.106 -3.322 1.00 96.25 83 ARG A O 1
ATOM 673 N N . THR A 1 84 ? 13.438 -5.131 -1.768 1.00 97.00 84 THR A N 1
ATOM 674 C CA . THR A 1 84 ? 12.395 -5.278 -0.750 1.00 97.00 84 THR A CA 1
ATOM 675 C C . THR A 1 84 ? 12.743 -4.478 0.496 1.00 97.00 84 THR A C 1
ATOM 677 O O . THR A 1 84 ? 13.866 -4.534 0.998 1.00 97.00 84 THR A O 1
ATOM 680 N N . PHE A 1 85 ? 11.765 -3.735 1.003 1.00 96.44 85 PHE A N 1
ATOM 681 C CA . PHE A 1 85 ? 11.857 -2.931 2.214 1.00 96.44 85 PHE A CA 1
ATOM 682 C C . PHE A 1 85 ? 10.760 -3.355 3.183 1.00 96.44 85 PHE A C 1
ATOM 684 O O . PHE A 1 85 ? 9.625 -3.583 2.774 1.00 96.44 85 PHE A O 1
ATOM 691 N N . LYS A 1 86 ? 11.085 -3.425 4.473 1.00 95.69 86 LYS A N 1
ATOM 692 C CA . LYS A 1 86 ? 10.111 -3.709 5.529 1.00 95.69 86 LYS A CA 1
ATOM 693 C C . LYS A 1 86 ? 9.826 -2.434 6.305 1.00 95.69 86 LYS A C 1
ATOM 695 O O . LYS A 1 86 ? 10.743 -1.829 6.857 1.00 95.69 86 LYS A O 1
ATOM 700 N N . LEU A 1 87 ? 8.564 -2.028 6.315 1.00 94.56 87 LEU A N 1
ATOM 701 C CA . LEU A 1 87 ? 8.072 -0.860 7.028 1.00 94.56 87 LEU A CA 1
ATOM 702 C C . LEU A 1 87 ? 7.273 -1.307 8.255 1.00 94.56 87 LEU A C 1
ATOM 704 O O . LEU A 1 87 ? 6.356 -2.120 8.106 1.00 94.56 87 LEU A O 1
ATOM 708 N N . PRO A 1 88 ? 7.572 -0.783 9.455 1.00 93.69 88 PRO A N 1
ATOM 709 C CA . PRO A 1 88 ? 6.709 -0.994 10.603 1.00 93.69 88 PRO A CA 1
ATOM 710 C C . PRO A 1 88 ? 5.376 -0.271 10.375 1.00 93.69 88 PRO A C 1
ATOM 712 O O . PRO A 1 88 ? 5.332 0.893 9.975 1.00 93.69 88 PRO A O 1
ATOM 715 N N . LEU A 1 89 ? 4.279 -0.976 10.620 1.00 92.19 89 LEU A N 1
ATOM 716 C CA . LEU A 1 89 ? 2.939 -0.410 10.628 1.00 92.19 89 LEU A CA 1
ATOM 717 C C . LEU A 1 89 ? 2.665 0.249 11.975 1.00 92.19 89 LEU A C 1
ATOM 719 O O . LEU A 1 89 ? 3.151 -0.195 13.018 1.00 92.19 89 LEU A O 1
ATOM 723 N N . LEU A 1 90 ? 1.847 1.295 11.951 1.00 88.25 90 LEU A N 1
ATOM 724 C CA . LEU A 1 90 ? 1.264 1.821 13.176 1.00 88.25 90 LEU A CA 1
ATOM 725 C C . LEU A 1 90 ? 0.179 0.842 13.634 1.00 88.25 90 LEU A C 1
ATOM 727 O O . LEU A 1 90 ? -0.516 0.242 12.808 1.00 88.25 90 LEU A O 1
ATOM 731 N N . SER A 1 91 ? 0.044 0.660 14.949 1.00 73.12 91 SER A N 1
ATOM 732 C CA . SER A 1 91 ? -1.007 -0.188 15.511 1.00 73.12 91 SER A CA 1
ATOM 733 C C . SER A 1 91 ? -2.365 0.226 14.938 1.00 73.12 91 SER A C 1
ATOM 735 O O . SER A 1 91 ? -2.693 1.413 14.985 1.00 73.12 91 SER A O 1
ATOM 737 N N . PRO A 1 92 ? -3.161 -0.714 14.402 1.00 57.19 92 PRO A N 1
ATOM 738 C CA . PRO A 1 92 ? -4.421 -0.362 13.775 1.00 57.19 92 PRO A CA 1
ATOM 739 C C . PRO A 1 92 ? -5.372 0.227 14.822 1.00 57.19 92 PRO A C 1
ATOM 741 O O . PRO A 1 92 ? -5.705 -0.440 15.806 1.00 57.19 92 PRO A O 1
ATOM 744 N N . GLN A 1 93 ? -5.861 1.451 14.601 1.00 51.75 93 GLN A N 1
ATOM 745 C CA . GLN A 1 93 ? -7.169 1.812 15.144 1.00 51.75 93 GLN A CA 1
ATOM 746 C C . GLN A 1 93 ? -8.180 0.871 14.488 1.00 51.75 93 GLN A C 1
ATOM 748 O O . GLN A 1 93 ? -8.245 0.786 13.261 1.00 51.75 93 GLN A O 1
ATOM 753 N N . LYS A 1 94 ? -8.923 0.107 15.300 1.00 45.62 94 LYS A N 1
ATOM 754 C CA . LYS A 1 94 ? -10.028 -0.724 14.806 1.00 45.62 94 LYS A CA 1
ATOM 755 C C . LYS A 1 94 ? -10.904 0.129 13.884 1.00 45.62 94 LYS A C 1
ATOM 757 O O . LYS A 1 94 ? -11.254 1.252 14.249 1.00 45.62 94 LYS A O 1
ATOM 762 N N . ALA A 1 95 ? -11.245 -0.399 12.707 1.00 43.78 95 ALA A N 1
ATOM 763 C CA . ALA A 1 95 ? -12.307 0.193 11.904 1.00 43.78 95 ALA A CA 1
ATOM 764 C C . ALA A 1 95 ? -13.575 0.257 12.776 1.00 43.78 95 ALA A C 1
ATOM 766 O O . ALA A 1 95 ? -13.850 -0.733 13.458 1.00 43.78 95 ALA A O 1
ATOM 767 N N . PRO A 1 96 ? -14.299 1.390 12.822 1.00 38.22 96 PRO A N 1
ATOM 768 C CA . PRO A 1 96 ? -15.606 1.405 13.462 1.00 38.22 96 PRO A CA 1
ATOM 769 C C . PRO A 1 96 ? -16.510 0.383 12.755 1.00 38.22 96 PRO A C 1
ATOM 771 O O . PRO A 1 96 ? -16.492 0.315 11.522 1.00 38.22 96 PRO A O 1
ATOM 774 N N . GLU A 1 97 ? -17.191 -0.436 13.562 1.00 39.50 97 GLU A N 1
ATOM 775 C CA . GLU A 1 97 ? -18.156 -1.468 13.142 1.00 39.50 97 GLU A CA 1
ATOM 776 C C . GLU A 1 97 ? -19.323 -0.882 12.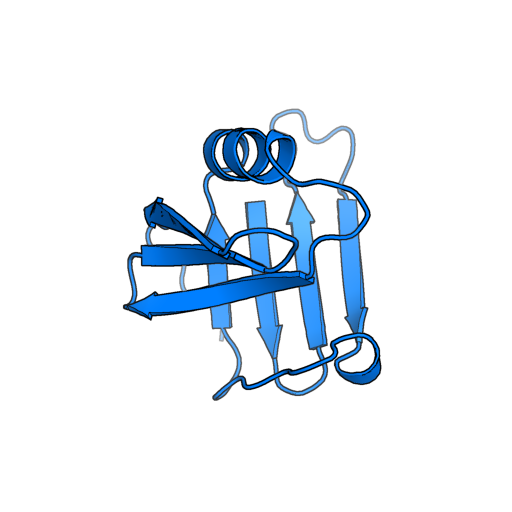337 1.00 39.50 97 GLU A C 1
ATOM 778 O O . GLU A 1 97 ? -19.739 0.264 12.634 1.00 39.50 97 GLU A O 1
#

Foldseek 3Di:
DKWKDAPQFIWDWDDDPVNPDTDIDTDGPVVAPDDDDDHIDIWAFDPVVVVVVVVPADPQWDWDWDDPDQFWIWIWTDDPDIDIDIGTTDRDPDDDD

Organism: Pyrococcus horikoshii (strain ATCC 700860 / DSM 12428 / JCM 9974 / NBRC 100139 / OT-3) (NCBI:txid70601)